Protein AF-Q8BU55-F1 (afdb_monomer)

Mean predicted aligned error: 13.57 Å

pLDDT: mean 72.67, std 16.72, range [40.28, 92.56]

Sequence (69 aa):
KVEQEISRVSSAQRSPETIAGEEDTDSKFKCKLCRRTFVSKHAVKLHLSKTHSKSPEHHSQFVADVDEE

InterPro domains:
  IPR013087 Zinc finger C2H2-type [PS00028] (31-52)
  IPR013087 Zinc finger C2H2-type [PS50157] (29-57)
  IPR027008 Teashirt family [PTHR12487] (3-68)

Secondary structure (DSSP, 8-state):
---------------------S--TT--EEETTT--EES-HHHHHHHHHHHS---GGGGGGGEEE----

Nearest PDB structures (foldseek):
  2lvh-assembly1_A  TM=8.460E-01  e=5.601E-02  Acidianus filamentous virus 1 (isolate Yellowstone)
  6dfb-assembly1_A  TM=8.403E-01  e=1.155E-01  Homo sapiens
  6dfa-assembly1_A  TM=8.399E-01  e=1.241E-01  Homo sapiens
  2lt7-assembly1_A  TM=8.541E-01  e=1.658E-01  Homo sapiens
  5vmw-assembly1_A  TM=8.446E-01  e=1.782E-01  Homo sapiens

Structure (mmCIF, N/CA/C/O backbone):
data_AF-Q8BU55-F1
#
_entry.id   AF-Q8BU55-F1
#
loop_
_atom_site.group_PDB
_atom_site.id
_atom_site.type_symbol
_atom_site.label_atom_id
_atom_site.label_alt_id
_atom_site.label_comp_id
_atom_site.label_asym_id
_atom_site.label_entity_id
_atom_site.label_seq_id
_atom_site.pdbx_PDB_ins_code
_atom_site.Cartn_x
_atom_site.Cartn_y
_atom_site.Cartn_z
_atom_site.occupancy
_atom_site.B_iso_or_equiv
_atom_site.auth_seq_id
_atom_site.auth_comp_id
_atom_site.auth_asym_id
_atom_site.auth_atom_id
_atom_site.pdbx_PDB_model_num
ATOM 1 N N . LYS A 1 1 ? -26.110 -39.980 -33.897 1.00 40.28 1 LYS A N 1
ATOM 2 C CA . LYS A 1 1 ? -25.779 -40.853 -32.749 1.00 40.28 1 LYS A CA 1
ATOM 3 C C . LYS A 1 1 ? -25.376 -39.934 -31.607 1.00 40.28 1 LYS A C 1
ATOM 5 O O . LYS A 1 1 ? -24.366 -39.260 -31.726 1.00 40.28 1 LYS A O 1
ATOM 10 N N . VAL A 1 2 ? -26.282 -39.782 -30.644 1.00 48.00 2 VAL A N 1
ATOM 11 C CA . VAL A 1 2 ? -26.112 -39.014 -29.403 1.00 48.00 2 VAL A CA 1
ATOM 12 C C . VAL A 1 2 ? -25.448 -39.933 -28.390 1.00 48.00 2 VAL A C 1
ATOM 14 O O . VAL A 1 2 ? -25.928 -41.047 -28.263 1.00 48.00 2 VAL A O 1
ATOM 17 N N . GLU A 1 3 ? -24.421 -39.450 -27.695 1.00 46.81 3 GLU A N 1
ATOM 18 C CA . GLU A 1 3 ? -23.908 -39.914 -26.389 1.00 46.81 3 GLU A CA 1
ATOM 19 C C . GLU A 1 3 ? -23.186 -38.642 -25.835 1.00 46.81 3 GLU A C 1
ATOM 21 O O . GLU A 1 3 ? -22.359 -38.096 -26.564 1.00 46.81 3 GLU A O 1
ATOM 26 N N . GLN A 1 4 ? -23.518 -37.910 -24.753 1.00 53.34 4 GLN A N 1
ATOM 27 C CA . GLN A 1 4 ? -23.808 -38.212 -23.332 1.00 53.34 4 GLN A CA 1
ATOM 28 C C . GLN A 1 4 ? -22.778 -39.180 -22.730 1.00 53.34 4 GLN A C 1
ATOM 30 O O . GLN A 1 4 ? -22.599 -40.251 -23.284 1.00 53.34 4 GLN A O 1
ATOM 35 N N . GLU A 1 5 ? -22.050 -38.957 -21.632 1.00 54.44 5 GLU A N 1
ATOM 36 C CA . GLU A 1 5 ? -21.901 -37.930 -20.584 1.00 54.44 5 GLU A CA 1
ATOM 37 C C . GLU A 1 5 ? -20.589 -38.267 -19.824 1.00 54.44 5 GLU 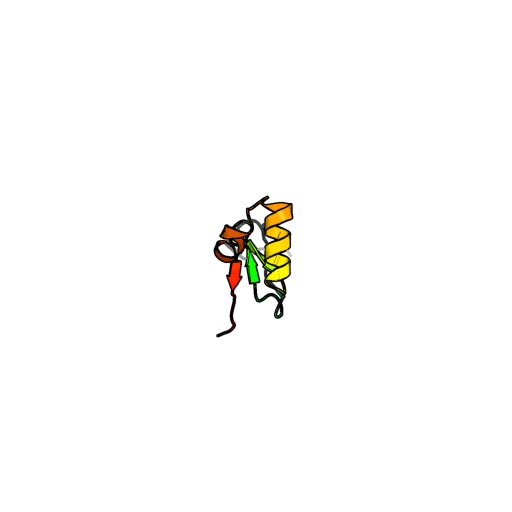A C 1
ATOM 39 O O . GLU A 1 5 ? -20.204 -39.431 -19.809 1.00 54.44 5 GLU A O 1
ATOM 44 N N . ILE A 1 6 ? -19.957 -37.309 -19.129 1.00 54.16 6 ILE A N 1
ATOM 45 C CA . ILE A 1 6 ? -19.268 -37.497 -17.824 1.00 54.16 6 ILE A CA 1
ATOM 46 C C . ILE A 1 6 ? -18.973 -36.099 -17.242 1.00 54.16 6 ILE A C 1
ATOM 48 O O . ILE A 1 6 ? -18.202 -35.327 -17.793 1.00 54.16 6 ILE A O 1
ATOM 52 N N . SER A 1 7 ? -19.754 -35.650 -16.262 1.00 54.38 7 SER A N 1
ATOM 53 C CA . SER A 1 7 ? -19.538 -35.838 -14.819 1.00 54.38 7 SER A CA 1
ATOM 54 C C . SER A 1 7 ? -18.432 -34.977 -14.183 1.00 54.38 7 SER A C 1
ATOM 56 O O . SER A 1 7 ? -17.257 -35.313 -14.202 1.00 54.38 7 SER A O 1
ATOM 58 N N . ARG A 1 8 ? -18.918 -33.951 -13.465 1.00 62.09 8 ARG A N 1
ATOM 59 C CA . ARG A 1 8 ? -18.458 -33.468 -12.148 1.00 62.09 8 ARG A CA 1
ATOM 60 C C . ARG A 1 8 ? -17.026 -32.930 -12.058 1.00 62.09 8 ARG A C 1
ATOM 62 O O . ARG A 1 8 ? -16.108 -33.647 -11.679 1.00 62.09 8 ARG A O 1
ATOM 69 N N . VAL A 1 9 ? -16.900 -31.608 -12.161 1.00 55.97 9 VAL A N 1
ATOM 70 C CA . VAL A 1 9 ? -15.901 -30.883 -11.366 1.00 55.97 9 VAL A CA 1
ATOM 71 C C . VAL A 1 9 ? -16.613 -29.988 -10.355 1.00 55.97 9 VAL A C 1
ATOM 73 O O . VAL A 1 9 ? -17.172 -28.945 -10.678 1.00 55.97 9 VAL A O 1
ATOM 76 N N . SER A 1 10 ? -16.613 -30.433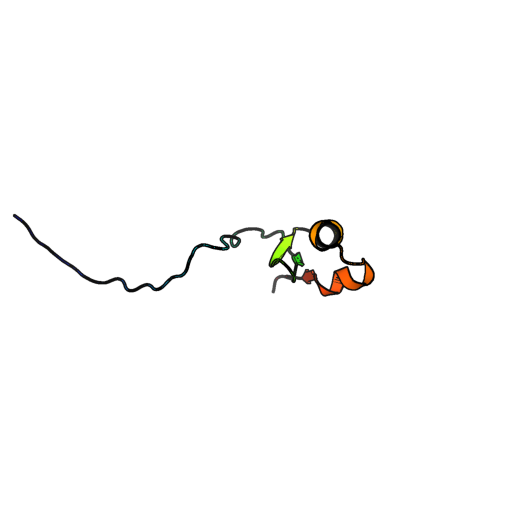 -9.101 1.00 59.78 10 SER A N 1
ATOM 77 C CA . SER A 1 10 ? -16.714 -29.522 -7.969 1.00 59.78 10 SER A CA 1
ATOM 78 C C . SER A 1 10 ? -15.368 -28.818 -7.865 1.00 59.78 10 SER A C 1
ATOM 80 O O . SER A 1 10 ? -14.391 -29.441 -7.464 1.00 59.78 10 SER A O 1
ATOM 82 N N . SER A 1 11 ? -15.307 -27.535 -8.202 1.00 53.88 11 SER A N 1
ATOM 83 C CA . SER A 1 11 ? -14.265 -26.675 -7.650 1.00 53.88 11 SER A CA 1
ATOM 84 C C . SER A 1 11 ? -14.912 -25.392 -7.165 1.00 53.88 11 SER A C 1
ATOM 86 O O . SER A 1 11 ? -15.234 -24.482 -7.927 1.00 53.88 11 SER A O 1
ATOM 88 N N . ALA A 1 12 ? -15.168 -25.359 -5.862 1.00 62.31 12 ALA A N 1
ATOM 89 C CA . ALA A 1 12 ? -15.445 -24.137 -5.143 1.00 62.31 12 ALA A CA 1
ATOM 90 C C . ALA A 1 12 ? -14.178 -23.279 -5.176 1.00 62.31 12 ALA A C 1
ATOM 92 O O . ALA A 1 12 ? -13.330 -23.409 -4.301 1.00 62.31 12 ALA A O 1
ATOM 93 N N . GLN A 1 13 ? -14.023 -22.418 -6.179 1.00 55.72 13 GLN A N 1
ATOM 94 C CA . GLN A 1 13 ? -12.933 -21.445 -6.202 1.00 55.72 13 GLN A CA 1
ATOM 95 C C . GLN A 1 13 ? -13.478 -20.080 -6.614 1.00 55.72 13 GLN A C 1
ATOM 97 O O . GLN A 1 13 ? -13.512 -19.699 -7.776 1.00 55.72 13 GLN A O 1
ATOM 102 N N . ARG A 1 14 ? -14.022 -19.426 -5.580 1.00 56.53 14 ARG A N 1
ATOM 103 C CA . ARG A 1 14 ? -13.812 -18.030 -5.179 1.00 56.53 14 ARG A CA 1
ATOM 104 C C . ARG A 1 14 ? -13.386 -17.069 -6.298 1.00 56.53 14 ARG A C 1
ATOM 106 O O . ARG A 1 14 ? -12.323 -17.227 -6.883 1.00 56.53 14 ARG A O 1
ATOM 113 N N . SER A 1 15 ? -14.206 -16.035 -6.469 1.00 45.47 15 SER A N 1
ATOM 114 C CA . SER A 1 15 ? -13.956 -14.761 -7.147 1.00 45.47 15 SER A CA 1
ATOM 115 C C . SER A 1 15 ? -12.479 -14.464 -7.454 1.00 45.47 15 SER A C 1
ATOM 117 O O . SER A 1 15 ? -11.676 -14.443 -6.517 1.00 45.47 15 SER A O 1
ATOM 119 N N . PRO A 1 16 ? -12.110 -14.120 -8.702 1.00 48.50 16 PRO A N 1
ATOM 120 C CA . PRO A 1 16 ? -10.817 -13.522 -8.991 1.00 48.50 16 PRO A CA 1
ATOM 121 C C . PRO A 1 16 ? -10.867 -12.036 -8.604 1.00 48.50 16 PRO A C 1
ATOM 123 O O . PRO A 1 16 ? -10.810 -11.147 -9.445 1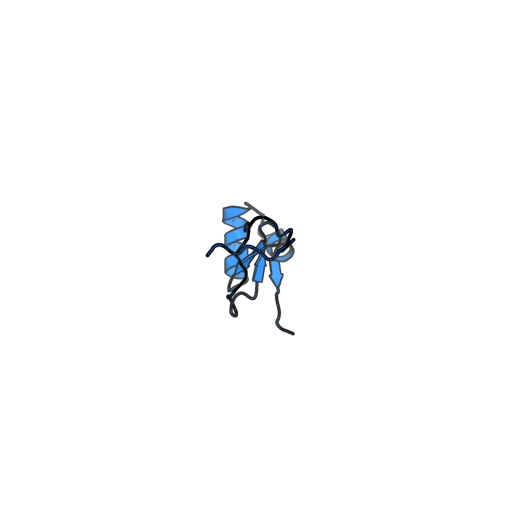.00 48.50 16 PRO A O 1
ATOM 126 N N . GLU A 1 17 ? -11.008 -11.751 -7.313 1.00 47.66 17 GLU A N 1
ATOM 127 C CA . GLU A 1 17 ? -10.567 -10.476 -6.761 1.00 47.66 17 GLU A CA 1
ATOM 128 C C . GLU A 1 17 ? -9.179 -10.730 -6.184 1.00 47.66 17 GLU A C 1
ATOM 130 O O . GLU A 1 17 ? -9.012 -11.591 -5.326 1.00 47.66 17 GLU A O 1
ATOM 135 N N . THR A 1 18 ? -8.196 -9.986 -6.692 1.00 51.19 18 THR A N 1
ATOM 136 C CA . THR A 1 18 ? -6.749 -10.102 -6.447 1.00 51.19 18 THR A CA 1
ATOM 137 C C . THR A 1 18 ? -5.997 -11.127 -7.304 1.00 51.19 18 THR A C 1
ATOM 139 O O . THR A 1 18 ? -5.258 -11.958 -6.784 1.00 51.19 18 THR A O 1
ATOM 142 N N . ILE A 1 19 ? -6.072 -10.990 -8.633 1.00 49.47 19 ILE A N 1
ATOM 143 C CA . ILE A 1 19 ? -4.897 -11.289 -9.471 1.00 49.47 19 ILE A CA 1
ATOM 144 C C . ILE A 1 19 ? -3.893 -10.148 -9.242 1.00 49.47 19 ILE A C 1
ATOM 146 O O . ILE A 1 19 ? -3.932 -9.107 -9.889 1.00 49.47 19 ILE A O 1
ATOM 150 N N . ALA A 1 20 ? -3.095 -10.296 -8.189 1.00 54.41 20 ALA A N 1
ATOM 151 C CA . ALA A 1 20 ? -1.871 -9.532 -7.935 1.00 54.41 20 ALA A CA 1
ATOM 152 C C . ALA A 1 20 ? -0.790 -10.455 -7.328 1.00 54.41 20 ALA A C 1
ATOM 154 O O . ALA A 1 20 ? 0.010 -10.048 -6.493 1.00 54.41 20 ALA A O 1
ATOM 155 N N . GLY A 1 21 ? -0.844 -11.735 -7.682 1.00 57.91 21 GLY A N 1
ATOM 156 C CA . GLY A 1 21 ? 0.318 -12.568 -7.979 1.00 57.91 21 GLY A CA 1
ATOM 157 C C . GLY A 1 21 ? 0.046 -13.038 -9.406 1.00 57.91 21 GLY A C 1
ATOM 158 O O . GLY A 1 21 ? -1.112 -13.273 -9.729 1.00 57.91 21 GLY A O 1
ATOM 159 N N . GLU A 1 22 ? 0.955 -13.038 -10.356 1.00 54.28 22 GLU A N 1
ATOM 160 C CA . GLU A 1 22 ? 2.412 -13.027 -10.370 1.00 54.28 22 GLU A CA 1
ATOM 161 C C . GLU A 1 22 ? 2.832 -11.857 -11.295 1.00 54.28 22 GLU A C 1
ATOM 163 O O . GLU A 1 22 ? 2.076 -11.470 -12.176 1.00 54.28 22 GLU A O 1
ATOM 168 N N . GLU A 1 23 ? 3.890 -11.082 -11.111 1.00 54.69 23 GLU A N 1
ATOM 169 C CA . GLU A 1 23 ? 5.305 -11.414 -11.095 1.00 54.69 23 GLU A CA 1
ATOM 170 C C . GLU A 1 23 ? 5.973 -10.054 -10.864 1.00 54.69 23 GLU A C 1
ATOM 172 O O . GLU A 1 23 ? 5.917 -9.164 -11.707 1.00 54.69 23 GLU A O 1
ATOM 177 N N . ASP A 1 24 ? 6.506 -9.832 -9.675 1.00 52.66 24 ASP A N 1
ATOM 178 C CA . ASP A 1 24 ? 7.336 -8.663 -9.427 1.00 52.66 24 ASP A CA 1
ATOM 179 C C . ASP A 1 24 ? 8.469 -9.186 -8.563 1.00 52.66 24 ASP A C 1
ATOM 181 O O . ASP A 1 24 ? 8.514 -9.021 -7.346 1.00 52.66 24 ASP A O 1
ATOM 185 N N . THR A 1 25 ? 9.335 -9.955 -9.223 1.00 54.66 25 THR A N 1
ATOM 186 C CA . THR A 1 25 ? 10.599 -10.469 -8.687 1.00 54.66 25 THR A CA 1
ATOM 187 C C . THR A 1 25 ? 11.506 -9.340 -8.176 1.00 54.66 25 THR A C 1
ATOM 189 O O . THR A 1 25 ? 12.466 -9.605 -7.46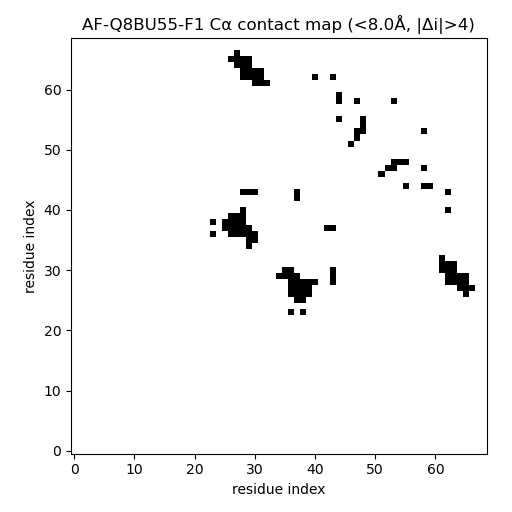1 1.00 54.66 25 THR A O 1
ATOM 192 N N . ASP A 1 26 ? 11.157 -8.078 -8.451 1.00 62.06 26 ASP A N 1
ATOM 193 C CA . ASP A 1 26 ? 11.819 -6.879 -7.939 1.00 62.06 26 ASP A CA 1
ATOM 194 C C . ASP A 1 26 ? 11.075 -6.209 -6.758 1.00 62.06 26 ASP A C 1
ATOM 196 O O . ASP A 1 26 ? 11.658 -5.437 -5.992 1.00 62.06 26 ASP A O 1
ATOM 200 N N . SER A 1 27 ? 9.794 -6.522 -6.519 1.00 71.00 27 SER A N 1
ATOM 201 C CA . SER A 1 27 ? 9.008 -5.902 -5.446 1.00 71.00 27 SER A CA 1
ATOM 202 C C . SER A 1 27 ? 9.246 -6.523 -4.080 1.00 71.00 27 SER A C 1
ATOM 204 O O . SER A 1 27 ? 8.413 -7.249 -3.532 1.00 71.00 27 SER A O 1
ATOM 206 N N . LYS A 1 28 ? 10.357 -6.123 -3.464 1.00 82.00 28 LYS A N 1
ATOM 207 C CA . LYS A 1 28 ? 10.745 -6.563 -2.118 1.00 82.00 28 LYS A CA 1
ATOM 208 C C . LYS A 1 28 ? 9.963 -5.910 -0.981 1.00 82.00 28 LYS A C 1
ATOM 210 O O . LYS A 1 28 ? 10.097 -6.327 0.162 1.00 82.00 28 LYS A O 1
ATOM 215 N N . PHE A 1 29 ? 9.115 -4.911 -1.238 1.00 88.88 29 PHE A N 1
ATOM 216 C CA . PHE A 1 29 ? 8.423 -4.184 -0.167 1.00 88.88 29 PHE A CA 1
ATOM 217 C C . PHE A 1 29 ? 6.907 -4.183 -0.344 1.00 88.88 29 PHE A C 1
ATOM 219 O O . PHE A 1 29 ? 6.376 -3.734 -1.354 1.00 88.88 29 PHE A O 1
ATOM 226 N N . LYS A 1 30 ? 6.172 -4.609 0.684 1.00 87.69 30 LYS A N 1
ATOM 227 C CA . LYS A 1 30 ? 4.710 -4.736 0.663 1.00 87.69 30 LYS A CA 1
ATOM 228 C C . LYS A 1 30 ? 4.032 -3.831 1.685 1.00 87.69 30 LYS A C 1
ATOM 230 O O . LYS A 1 30 ? 4.390 -3.805 2.858 1.00 87.69 30 LYS A O 1
ATOM 235 N N . CYS A 1 31 ? 2.989 -3.119 1.270 1.00 90.06 31 CYS A N 1
ATOM 236 C CA . CYS A 1 31 ? 2.137 -2.344 2.164 1.00 90.06 31 CYS A CA 1
ATOM 237 C C . CYS A 1 31 ? 1.201 -3.269 2.957 1.00 90.06 31 CYS A C 1
ATOM 239 O O . CYS A 1 31 ? 0.397 -3.995 2.379 1.00 90.06 31 CYS A O 1
ATOM 241 N N . LYS A 1 32 ? 1.218 -3.204 4.289 1.00 88.62 32 LYS A N 1
ATOM 242 C CA . LYS A 1 32 ? 0.348 -4.025 5.154 1.00 88.62 32 LYS A CA 1
ATOM 243 C C . LYS A 1 32 ? -1.125 -3.595 5.149 1.00 88.62 32 LYS A C 1
ATOM 245 O O . LYS A 1 32 ? -1.975 -4.383 5.544 1.00 88.62 32 LYS A O 1
ATOM 250 N N . LEU A 1 33 ? -1.431 -2.376 4.693 1.00 87.38 33 LEU A N 1
ATOM 251 C CA . LEU A 1 33 ? -2.788 -1.806 4.717 1.00 87.38 33 LEU A CA 1
ATOM 252 C C . LEU A 1 33 ? -3.617 -2.218 3.502 1.00 87.38 33 LEU A C 1
ATOM 254 O O . LEU A 1 33 ? -4.763 -2.618 3.646 1.00 87.38 33 LEU A O 1
ATOM 258 N N . CYS A 1 34 ? -3.030 -2.126 2.309 1.00 90.19 34 CYS A N 1
ATOM 259 C CA . CYS A 1 34 ? -3.700 -2.465 1.049 1.00 90.19 34 CYS A CA 1
ATOM 260 C C . CYS A 1 34 ? -3.054 -3.646 0.318 1.00 90.19 34 CYS A C 1
ATOM 262 O O . CYS A 1 34 ? -3.432 -3.939 -0.809 1.00 90.19 34 CYS A O 1
ATOM 264 N N . ARG A 1 35 ? -2.058 -4.303 0.928 1.00 83.12 35 ARG A N 1
ATOM 265 C CA . ARG A 1 35 ? -1.345 -5.471 0.383 1.00 83.12 35 ARG A CA 1
ATOM 266 C C . ARG A 1 35 ? -0.654 -5.238 -0.974 1.00 83.12 35 ARG A C 1
ATOM 268 O O . ARG A 1 35 ? -0.159 -6.207 -1.535 1.00 83.12 35 ARG A O 1
ATOM 275 N N . ARG A 1 36 ? -0.539 -3.988 -1.449 1.00 85.50 36 ARG A N 1
ATOM 276 C CA . ARG A 1 36 ? 0.239 -3.614 -2.645 1.00 85.50 36 ARG A CA 1
ATOM 277 C C . ARG A 1 36 ? 1.734 -3.850 -2.443 1.00 85.50 36 ARG A C 1
ATOM 279 O O . ARG A 1 36 ? 2.258 -3.526 -1.377 1.00 85.50 36 ARG A O 1
ATOM 286 N N . THR A 1 37 ? 2.393 -4.378 -3.462 1.00 86.62 37 THR A N 1
ATOM 287 C CA . THR A 1 37 ? 3.839 -4.611 -3.538 1.00 86.62 37 THR A CA 1
ATOM 288 C C . THR A 1 37 ? 4.520 -3.490 -4.323 1.00 86.62 37 THR A C 1
ATOM 290 O O . THR A 1 37 ? 3.894 -2.833 -5.153 1.00 86.62 37 THR A O 1
ATOM 293 N N . PHE A 1 38 ? 5.771 -3.204 -3.977 1.00 88.12 38 PHE A N 1
ATOM 294 C CA . PHE A 1 38 ? 6.569 -2.123 -4.534 1.00 88.12 38 PHE A CA 1
ATOM 295 C C . PHE A 1 38 ? 8.042 -2.539 -4.604 1.00 88.12 38 PHE A C 1
ATOM 297 O O . PHE A 1 38 ? 8.580 -3.107 -3.651 1.00 88.12 38 PHE A O 1
ATOM 304 N N . VAL A 1 39 ? 8.710 -2.110 -5.672 1.00 85.88 39 VAL A N 1
ATOM 305 C CA . VAL A 1 39 ? 10.152 -2.282 -5.947 1.00 85.88 39 VAL A CA 1
ATOM 306 C C . VAL A 1 39 ? 11.086 -1.607 -4.939 1.00 85.88 39 VAL A C 1
ATOM 308 O O . VAL A 1 39 ? 12.296 -1.789 -4.943 1.00 85.88 39 VAL A O 1
ATOM 311 N N . SER A 1 40 ? 10.564 -0.742 -4.067 1.00 87.00 40 SER A N 1
ATOM 312 C CA . SER A 1 40 ? 11.400 0.057 -3.169 1.00 87.00 40 SER A CA 1
ATOM 313 C C . SER A 1 40 ? 10.659 0.524 -1.926 1.00 87.00 40 SER A C 1
ATOM 315 O O . SER A 1 40 ? 9.535 1.025 -2.001 1.00 87.00 40 SER A O 1
ATOM 317 N N . LYS A 1 41 ? 11.349 0.519 -0.778 1.00 86.94 41 LYS A N 1
ATOM 318 C CA . LYS A 1 41 ? 10.841 1.067 0.493 1.00 86.94 41 LYS A CA 1
ATOM 319 C C . LYS A 1 41 ? 10.377 2.516 0.365 1.00 86.94 41 LYS A C 1
ATOM 321 O O . LYS A 1 41 ? 9.406 2.925 0.998 1.00 86.94 41 LYS A O 1
ATOM 326 N N . HIS A 1 42 ? 11.062 3.313 -0.455 1.00 89.81 42 HIS A N 1
ATOM 327 C CA . HIS A 1 42 ? 10.689 4.706 -0.690 1.00 8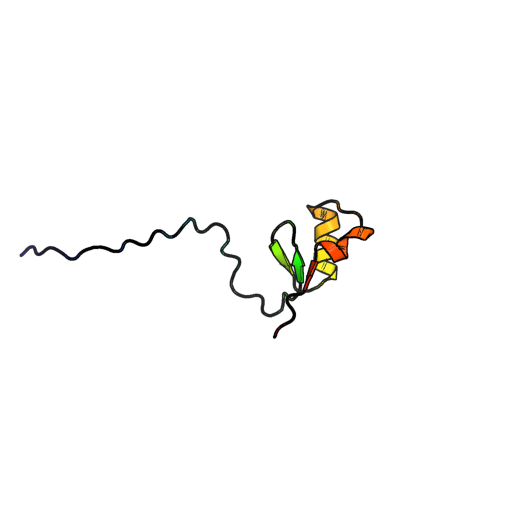9.81 42 HIS A CA 1
ATOM 328 C C . HIS A 1 42 ? 9.339 4.832 -1.406 1.00 89.81 42 HIS A C 1
ATOM 330 O O . HIS A 1 42 ? 8.515 5.650 -0.995 1.00 89.81 42 HIS A O 1
ATOM 336 N N . ALA A 1 43 ? 9.076 3.978 -2.399 1.00 91.12 43 ALA A N 1
ATOM 337 C CA . ALA A 1 43 ? 7.787 3.938 -3.079 1.00 91.12 43 ALA A CA 1
ATOM 338 C C . ALA A 1 43 ? 6.657 3.613 -2.089 1.00 91.12 43 ALA A C 1
ATOM 340 O O . ALA A 1 43 ? 5.627 4.286 -2.099 1.00 91.12 43 ALA A O 1
ATOM 341 N N . VAL A 1 44 ? 6.890 2.688 -1.146 1.00 89.69 44 VAL A N 1
ATOM 342 C CA . VAL A 1 44 ? 5.924 2.399 -0.072 1.00 89.69 44 VAL A CA 1
ATOM 343 C C . VAL A 1 44 ? 5.696 3.612 0.832 1.00 89.69 44 VAL A C 1
ATOM 345 O O . VAL A 1 44 ? 4.550 3.941 1.125 1.00 89.69 44 VAL A O 1
ATOM 348 N N . LYS A 1 45 ? 6.752 4.322 1.255 1.00 90.31 45 LYS A N 1
ATOM 349 C CA . LYS A 1 45 ? 6.620 5.543 2.078 1.00 90.31 45 LYS A CA 1
ATOM 350 C C . LYS A 1 45 ? 5.789 6.625 1.379 1.00 90.31 45 LYS A C 1
ATOM 352 O O . LYS A 1 45 ? 4.875 7.188 1.981 1.00 90.31 45 LYS A O 1
ATOM 357 N N . LEU A 1 46 ? 6.060 6.882 0.096 1.00 92.06 46 LEU A N 1
ATOM 358 C CA . LEU A 1 46 ? 5.289 7.838 -0.702 1.00 92.06 46 LEU A CA 1
ATOM 359 C C . LEU A 1 46 ? 3.825 7.400 -0.834 1.00 92.06 46 LEU A C 1
ATOM 361 O O . LEU A 1 46 ? 2.914 8.210 -0.664 1.00 92.06 46 LEU A O 1
ATOM 365 N N . HIS A 1 47 ? 3.600 6.109 -1.081 1.00 92.56 47 HIS A N 1
ATOM 366 C CA . HIS A 1 47 ? 2.268 5.514 -1.129 1.00 92.56 47 HIS A CA 1
ATOM 367 C C . HIS A 1 47 ? 1.514 5.675 0.199 1.00 92.56 47 HIS A C 1
ATOM 369 O O . HIS A 1 47 ? 0.351 6.063 0.197 1.00 92.56 47 HIS A O 1
ATOM 375 N N . LEU A 1 48 ? 2.157 5.451 1.347 1.00 91.38 48 LEU A N 1
ATOM 376 C CA . LEU A 1 48 ? 1.543 5.645 2.666 1.00 91.38 48 LEU A CA 1
ATOM 377 C C . LEU A 1 48 ? 1.159 7.101 2.931 1.00 91.38 48 LEU A C 1
ATOM 379 O O . LEU A 1 48 ? 0.118 7.344 3.537 1.00 91.38 48 LEU A O 1
ATOM 383 N N . SER A 1 49 ? 1.980 8.051 2.484 1.00 90.56 49 SER A N 1
ATOM 384 C CA . SER A 1 49 ? 1.687 9.479 2.621 1.00 90.56 49 SER A CA 1
ATOM 385 C C . SER A 1 49 ? 0.525 9.918 1.730 1.00 90.56 49 SER A C 1
ATOM 387 O O . SER A 1 49 ? -0.323 10.673 2.190 1.00 90.56 49 SER A O 1
ATOM 389 N N . LYS A 1 50 ? 0.453 9.439 0.483 1.00 91.56 50 LYS A N 1
ATOM 390 C CA . LYS A 1 50 ? -0.572 9.871 -0.483 1.00 91.56 50 LYS A CA 1
ATOM 391 C C . LYS A 1 50 ? -1.891 9.107 -0.368 1.00 91.56 50 LYS A C 1
ATOM 393 O O . LYS A 1 50 ? -2.951 9.702 -0.505 1.00 91.56 50 LYS A O 1
ATOM 398 N N . THR A 1 51 ? -1.830 7.798 -0.134 1.00 92.25 51 THR A N 1
ATOM 399 C CA . THR A 1 51 ? -3.002 6.907 -0.155 1.00 92.25 51 THR A CA 1
ATOM 400 C C . THR A 1 51 ? -3.589 6.699 1.232 1.00 92.25 51 THR A C 1
ATOM 402 O O . THR A 1 51 ? -4.801 6.616 1.396 1.00 92.25 51 THR A O 1
ATOM 405 N N . HIS A 1 52 ? -2.728 6.574 2.240 1.00 91.19 52 HIS A N 1
ATOM 406 C CA . HIS A 1 52 ? -3.153 6.287 3.609 1.00 91.19 52 HIS A CA 1
ATOM 407 C C . HIS A 1 52 ? -2.997 7.487 4.543 1.00 91.19 52 HIS A C 1
ATOM 409 O O . HIS A 1 52 ? -3.28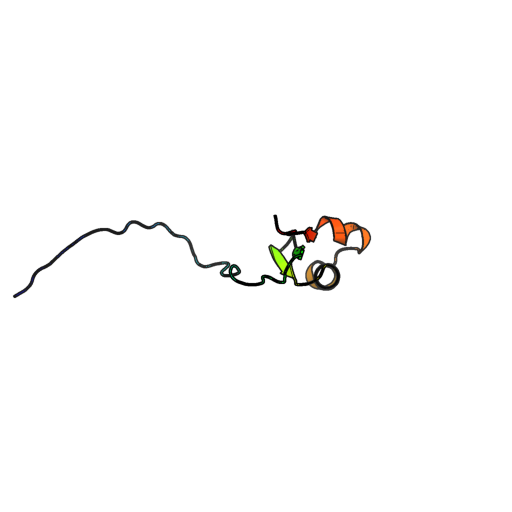7 7.347 5.730 1.00 91.19 52 HIS A O 1
ATOM 415 N N . SER A 1 53 ? -2.524 8.629 4.027 1.00 88.19 53 SER A N 1
ATOM 416 C CA . SER A 1 53 ? -2.280 9.868 4.774 1.00 88.19 53 SER A CA 1
ATOM 417 C C . SER A 1 53 ? -1.601 9.629 6.126 1.00 88.19 53 SER A C 1
ATOM 419 O O . SER A 1 53 ? -1.934 10.262 7.124 1.00 88.19 53 SER A O 1
ATOM 421 N N . LYS A 1 54 ? -0.677 8.657 6.189 1.00 83.94 54 LYS A N 1
ATOM 422 C CA . LYS A 1 54 ? -0.012 8.272 7.438 1.00 83.94 54 LYS A CA 1
ATOM 423 C C . LYS A 1 54 ? 1.167 9.182 7.725 1.00 83.94 54 LYS A C 1
ATOM 425 O O . LYS A 1 54 ? 1.943 9.492 6.819 1.00 83.94 54 LYS A O 1
ATOM 430 N N . SER A 1 55 ? 1.355 9.507 9.000 1.00 79.88 55 SER A N 1
ATOM 431 C CA . SER A 1 55 ? 2.550 10.202 9.467 1.00 79.88 55 SER A CA 1
ATOM 432 C C . SER A 1 55 ? 3.812 9.378 9.182 1.00 79.88 55 SER A C 1
ATOM 434 O O . SER A 1 55 ? 3.788 8.152 9.362 1.00 79.88 55 SER A O 1
ATOM 436 N N . PRO A 1 56 ? 4.916 10.032 8.767 1.00 76.62 56 PRO A N 1
ATOM 437 C CA . PRO A 1 56 ? 6.184 9.374 8.439 1.00 76.62 56 PRO A CA 1
ATOM 438 C C . PRO A 1 56 ? 6.738 8.521 9.582 1.00 76.62 56 PRO A C 1
ATOM 440 O O . PRO A 1 56 ? 7.387 7.507 9.332 1.00 76.62 56 PRO A O 1
ATOM 443 N N . GLU A 1 57 ? 6.400 8.877 10.820 1.00 81.44 57 GLU A N 1
ATOM 444 C CA . GLU A 1 57 ? 6.798 8.187 12.051 1.00 81.44 57 GLU A CA 1
ATOM 445 C C . GLU A 1 57 ? 6.396 6.707 12.070 1.00 81.44 57 GLU A C 1
ATOM 447 O O . GLU A 1 57 ? 7.128 5.865 12.583 1.00 81.44 57 GLU A O 1
ATOM 452 N N . HIS A 1 58 ? 5.274 6.360 11.435 1.00 79.88 58 HIS A N 1
ATOM 45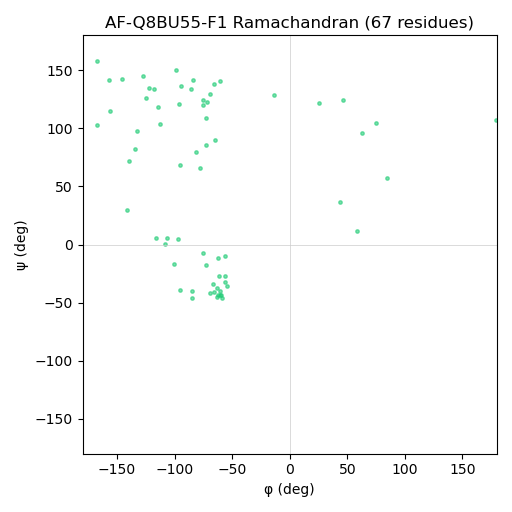3 C CA . HIS A 1 58 ? 4.774 4.987 11.414 1.00 79.88 58 HIS A CA 1
ATOM 454 C C . HIS A 1 58 ? 4.969 4.292 10.066 1.00 79.88 58 HIS A C 1
ATOM 456 O O . HIS A 1 58 ? 4.482 3.178 9.878 1.00 79.88 58 HIS A O 1
ATOM 462 N N . HIS A 1 59 ? 5.657 4.905 9.096 1.00 82.50 59 HIS A N 1
ATOM 463 C CA . HIS A 1 59 ? 5.742 4.331 7.750 1.00 82.50 59 HIS A CA 1
ATOM 464 C C . HIS A 1 59 ? 6.396 2.950 7.736 1.00 82.50 59 HIS A C 1
ATOM 466 O O . HIS A 1 59 ? 5.854 2.036 7.120 1.00 82.50 59 HIS A O 1
ATOM 472 N N . SER A 1 60 ? 7.493 2.771 8.476 1.00 81.56 60 SER A N 1
ATOM 473 C CA . SER A 1 60 ? 8.195 1.484 8.587 1.00 81.56 60 SER A CA 1
ATOM 474 C C . SER A 1 60 ? 7.332 0.373 9.196 1.00 81.56 60 SER A C 1
ATOM 476 O O . SER A 1 60 ? 7.520 -0.788 8.856 1.00 81.56 60 SER A O 1
ATOM 478 N N . GLN A 1 61 ? 6.345 0.700 10.038 1.00 85.31 61 GLN A N 1
ATOM 479 C CA . GLN A 1 61 ? 5.461 -0.299 10.650 1.00 85.31 61 GLN A CA 1
ATOM 480 C C . GLN A 1 61 ? 4.562 -0.983 9.611 1.00 85.31 61 GLN A C 1
ATOM 482 O O . GLN A 1 61 ? 4.244 -2.172 9.731 1.00 85.31 61 GLN A O 1
ATOM 487 N N . PHE A 1 62 ? 4.163 -0.236 8.581 1.00 86.06 62 PHE A N 1
ATOM 488 C CA . PHE A 1 62 ? 3.237 -0.692 7.546 1.00 86.06 62 PHE A CA 1
ATOM 489 C C . PHE A 1 62 ? 3.937 -1.189 6.279 1.00 86.06 62 PHE A C 1
ATOM 491 O O . PHE A 1 62 ? 3.243 -1.547 5.327 1.00 86.06 62 PHE A O 1
ATOM 498 N N . VAL A 1 63 ? 5.271 -1.248 6.267 1.00 86.31 63 VAL A N 1
ATOM 499 C CA . VAL A 1 63 ? 6.039 -1.965 5.245 1.00 86.31 63 VAL A CA 1
ATOM 500 C C . VAL A 1 63 ? 6.338 -3.374 5.761 1.00 86.31 63 VAL A C 1
ATOM 502 O O . VAL A 1 63 ? 6.624 -3.569 6.942 1.00 86.31 63 VAL A O 1
ATOM 505 N N . ALA A 1 64 ? 6.172 -4.372 4.904 1.00 86.94 64 ALA A N 1
ATOM 506 C CA . ALA A 1 64 ? 6.677 -5.721 5.092 1.00 86.94 64 ALA A CA 1
ATOM 507 C C . ALA A 1 64 ? 7.727 -5.973 4.014 1.00 86.94 64 ALA A C 1
ATOM 509 O O . ALA A 1 64 ? 7.409 -5.898 2.828 1.00 86.94 64 ALA A O 1
ATOM 510 N N . ASP A 1 65 ? 8.952 -6.223 4.437 1.00 82.06 65 ASP A N 1
ATOM 511 C CA . ASP A 1 65 ? 10.052 -6.637 3.585 1.00 82.06 65 ASP A CA 1
ATOM 512 C C . ASP A 1 65 ? 9.821 -8.117 3.235 1.00 82.06 65 ASP A C 1
ATOM 514 O O . ASP A 1 65 ? 9.657 -8.962 4.116 1.00 82.06 65 ASP A O 1
ATOM 518 N N . VAL A 1 66 ? 9.694 -8.405 1.945 1.00 74.56 66 VAL A N 1
ATOM 519 C CA . VAL A 1 66 ? 9.677 -9.755 1.381 1.00 74.56 66 VAL A CA 1
ATOM 520 C C . VAL A 1 66 ? 11.117 -10.019 0.950 1.00 74.56 66 VAL A C 1
ATOM 522 O O . VAL A 1 66 ? 11.453 -9.966 -0.234 1.00 74.56 66 VAL A O 1
ATOM 525 N N . ASP A 1 67 ? 11.994 -10.134 1.948 1.00 67.19 67 ASP A N 1
ATOM 526 C CA . ASP A 1 67 ? 13.368 -10.573 1.729 1.00 67.19 67 ASP A CA 1
ATOM 527 C C . ASP A 1 67 ? 13.306 -12.054 1.343 1.00 67.19 67 ASP A C 1
ATOM 529 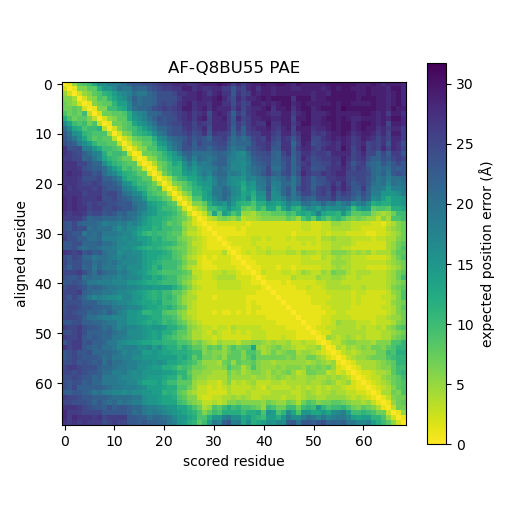O O . ASP A 1 67 ? 12.553 -12.833 1.930 1.00 67.19 67 ASP A O 1
ATOM 533 N N . GLU A 1 68 ? 13.984 -12.374 0.254 1.00 61.72 68 GLU A N 1
ATOM 534 C CA . GLU A 1 68 ? 13.980 -13.680 -0.397 1.00 61.72 68 GLU A CA 1
ATOM 535 C C . GLU A 1 68 ? 14.757 -14.654 0.496 1.00 61.72 68 GLU A C 1
ATOM 537 O O . GLU A 1 68 ? 15.896 -14.359 0.8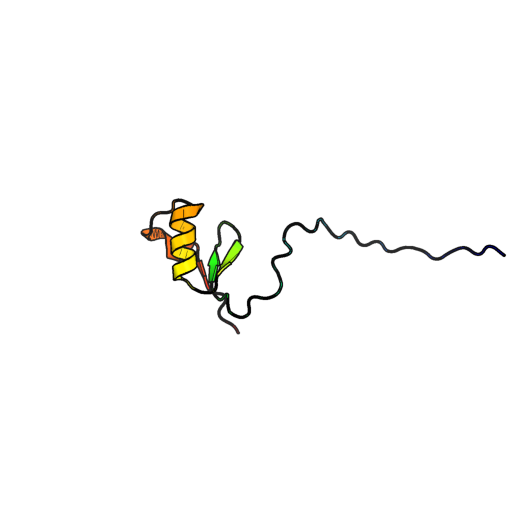52 1.00 61.72 68 GLU A O 1
ATOM 542 N N . GLU A 1 69 ? 14.120 -15.752 0.912 1.00 48.16 69 GLU A N 1
ATOM 543 C CA . GLU A 1 69 ? 14.816 -16.911 1.495 1.00 48.16 69 GLU A CA 1
ATOM 544 C C . GLU A 1 69 ? 15.554 -17.687 0.398 1.00 48.16 69 GLU A C 1
ATOM 546 O O . GLU A 1 69 ? 14.963 -17.843 -0.698 1.00 48.16 69 GLU A O 1
#

Solvent-accessible surface area (backbone atoms only — not comparable to full-atom values): 4678 Å² total; per-residue (Å²): 138,91,78,89,88,84,83,85,82,88,72,95,73,75,76,88,75,77,82,82,70,87,85,60,97,60,37,37,25,27,33,70,85,80,67,48,69,26,71,36,68,64,59,48,46,53,44,36,44,73,75,63,66,46,61,77,92,53,42,72,76,41,49,41,76,58,75,84,129

Radius of gyration: 20.24 Å; Cα contacts (8 Å, |Δi|>4): 60; chains: 1; bounding box: 41×51×45 Å

Organism: Mus musculus (NCBI:txid10090)

Foldseek 3Di:
DDDDDDDDDDDPDDDPPDPPDDDPVQFQKAFQPPRDTDNDLVVQLVCCCPPVVDDSVCSVVRIDGNDDD